Protein AF-A0A109LIX2-F1 (afdb_monomer_lite)

Sequence (150 aa):
MRARASLKGEFRMQQTMIRPAENNPLKFAPNADEALLLLLRHGNQAFMAPDLAVRDSFDDLRAHQLAVMAGVEAAIKHLLTRFEPAQLEERMGKPGGLSSLFNGSRQAQYWQQFTELYSNISREAQDDFQDLFGREFSRAYEEHSARQRR

Foldseek 3Di:
DVVLVVVCVLLVADDDDQDQFAAQLVVPPPDDVSSVVVQPDPPDRRHDHNVVSVVVVVLVVVLQVVLQVQLQVQLVVQLVVCVPPVVLDVVLDDDDDPCVPDPVVVVVSSVVSVVVSCVVSVVCCVVVVSVRSSVSSNVSSVVSSVVSVD

pLDDT: mean 75.34, std 11.11, range [47.47, 90.38]

InterPro domains:
  IPR017735 Type VI secretion system, FHA domain-containing protein [TIGR03354] (2-145)
  IPR046883 Type VI secretion system, FHA domain-containing protein, C-terminal domain [PF20232] (1-143)

Secondary structure (DSSP, 8-state):
-HHHHHHHHHTTPPP----SS-B-HHHH-SSHHHHHHHHH-TT-TTB--HHHHHHHHHHHHHHHHHHHHHHHHHHHHHHHHTT-HHHHHHHH-PPPSGGGG-HHHHHHHHHHHHHHHHHHHHHHHHHSHIIIIIHHHHHHHHHHHHHTT-

Organism: Pseudomonas fluorescens (NCBI:txid294)

Structure (mmCIF, N/CA/C/O backbone):
data_AF-A0A109LIX2-F1
#
_entry.id   AF-A0A109LIX2-F1
#
loop_
_atom_site.group_PDB
_atom_site.id
_atom_site.type_symbol
_atom_site.label_atom_id
_atom_site.label_alt_id
_atom_site.label_comp_id
_atom_site.label_asym_id
_atom_site.label_entity_id
_atom_site.label_seq_id
_atom_site.pdbx_PDB_ins_code
_atom_site.Cartn_x
_atom_site.Cartn_y
_atom_site.Cartn_z
_atom_site.occupancy
_atom_site.B_iso_or_equiv
_atom_site.auth_seq_id
_atom_site.auth_comp_id
_atom_site.auth_asym_id
_atom_site.auth_atom_id
_atom_site.pdbx_PDB_model_num
ATOM 1 N N . MET A 1 1 ? 6.985 5.048 -9.173 1.00 60.25 1 MET A N 1
ATOM 2 C CA . MET A 1 1 ? 7.447 3.672 -8.864 1.00 60.25 1 MET A CA 1
ATOM 3 C C . MET A 1 1 ? 8.061 3.513 -7.474 1.00 6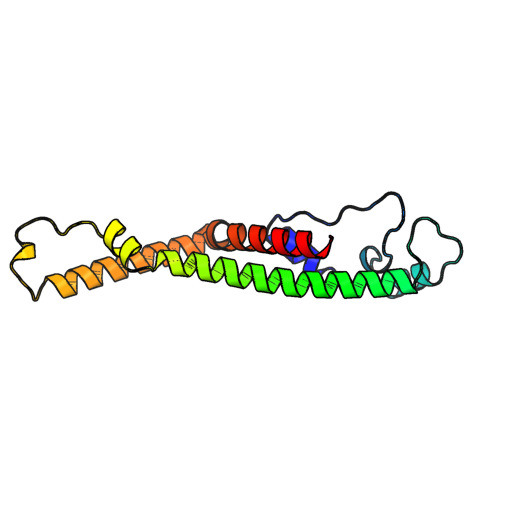0.25 1 MET A C 1
ATOM 5 O O . MET A 1 1 ? 7.641 2.604 -6.769 1.00 60.25 1 MET A O 1
ATOM 9 N N . ARG A 1 2 ? 8.963 4.398 -7.016 1.00 66.44 2 ARG A N 1
ATOM 10 C CA . ARG A 1 2 ? 9.540 4.325 -5.652 1.00 66.44 2 ARG A CA 1
ATOM 11 C C . ARG A 1 2 ? 8.506 4.348 -4.520 1.00 66.44 2 ARG A C 1
ATOM 13 O O . ARG A 1 2 ? 8.589 3.516 -3.630 1.00 66.44 2 ARG A O 1
ATOM 20 N N . ALA A 1 3 ? 7.497 5.219 -4.601 1.00 63.69 3 ALA A N 1
ATOM 21 C CA . ALA A 1 3 ? 6.419 5.279 -3.605 1.00 63.69 3 ALA A CA 1
ATOM 22 C C . ALA A 1 3 ? 5.668 3.939 -3.461 1.00 63.69 3 ALA A C 1
ATOM 24 O O . ALA A 1 3 ? 5.441 3.466 -2.354 1.00 63.69 3 ALA A O 1
ATOM 25 N N . ARG A 1 4 ? 5.378 3.267 -4.583 1.00 71.44 4 ARG A N 1
ATOM 26 C CA . ARG A 1 4 ? 4.772 1.928 -4.589 1.00 71.44 4 ARG A CA 1
ATOM 27 C C . ARG A 1 4 ? 5.687 0.880 -3.953 1.00 71.44 4 ARG A C 1
ATOM 29 O O . ARG A 1 4 ? 5.205 0.047 -3.196 1.00 71.44 4 ARG A O 1
ATOM 36 N N . ALA A 1 5 ? 6.979 0.891 -4.287 1.00 70.12 5 ALA A N 1
ATOM 37 C CA . ALA A 1 5 ? 7.950 -0.045 -3.718 1.00 70.12 5 ALA A CA 1
ATOM 38 C C . ALA A 1 5 ? 8.110 0.155 -2.201 1.00 70.12 5 ALA A C 1
ATOM 40 O O . ALA A 1 5 ? 8.123 -0.826 -1.464 1.00 70.12 5 ALA A O 1
ATOM 41 N N . SER A 1 6 ? 8.142 1.412 -1.746 1.00 72.00 6 SER A N 1
ATOM 42 C CA . SER A 1 6 ? 8.161 1.784 -0.326 1.00 72.00 6 SER A CA 1
ATOM 43 C C . SER A 1 6 ? 6.938 1.240 0.405 1.00 72.00 6 SER A C 1
ATOM 45 O O . SER A 1 6 ? 7.085 0.530 1.390 1.00 72.00 6 SER A O 1
ATOM 47 N N . LEU A 1 7 ? 5.740 1.494 -0.129 1.00 70.62 7 LEU A N 1
ATOM 48 C CA . LEU A 1 7 ? 4.484 1.071 0.488 1.00 70.62 7 LEU A CA 1
ATOM 49 C C . LEU A 1 7 ? 4.355 -0.457 0.531 1.00 70.62 7 LEU A C 1
ATOM 51 O O . LEU A 1 7 ? 3.998 -1.029 1.554 1.00 70.62 7 LEU A O 1
ATOM 55 N N . LYS A 1 8 ? 4.724 -1.155 -0.547 1.00 71.44 8 LYS A N 1
ATOM 56 C CA . LYS A 1 8 ? 4.780 -2.623 -0.527 1.00 71.44 8 LYS A CA 1
ATOM 57 C C . LYS A 1 8 ? 5.778 -3.157 0.505 1.00 71.44 8 LYS A C 1
ATOM 59 O O . LYS A 1 8 ? 5.499 -4.174 1.124 1.00 71.44 8 LYS A O 1
ATOM 64 N N . GLY A 1 9 ? 6.924 -2.495 0.682 1.00 71.88 9 GLY A N 1
ATOM 65 C CA . GLY A 1 9 ? 7.912 -2.855 1.701 1.00 71.88 9 GLY A CA 1
ATOM 66 C C . GLY A 1 9 ? 7.390 -2.655 3.124 1.00 71.88 9 GLY A C 1
ATOM 67 O O . GLY A 1 9 ? 7.535 -3.547 3.954 1.00 71.88 9 GLY A O 1
ATOM 68 N N . GLU A 1 10 ? 6.728 -1.528 3.375 1.00 72.25 10 GLU A N 1
ATOM 69 C CA . GLU A 1 10 ? 6.151 -1.169 4.674 1.00 72.25 10 GLU A CA 1
ATOM 70 C C . GLU A 1 10 ? 5.082 -2.163 5.142 1.00 72.25 10 GLU A C 1
ATOM 72 O O . GLU A 1 10 ? 5.041 -2.501 6.318 1.00 72.25 10 GLU A O 1
ATOM 77 N N . PHE A 1 11 ? 4.278 -2.695 4.220 1.00 69.94 11 PHE A N 1
ATOM 78 C CA . PHE A 1 11 ? 3.216 -3.665 4.514 1.00 69.94 11 PHE A CA 1
ATOM 79 C C . PHE A 1 11 ? 3.593 -5.120 4.182 1.00 69.94 11 PHE A C 1
ATOM 81 O O . PHE A 1 11 ? 2.726 -5.993 4.120 1.00 69.94 11 PHE A O 1
ATOM 88 N N . ARG A 1 12 ? 4.888 -5.389 3.943 1.00 68.88 12 ARG A N 1
ATOM 89 C CA . ARG A 1 12 ? 5.444 -6.717 3.605 1.00 68.88 12 ARG A CA 1
ATOM 90 C C . ARG A 1 12 ? 4.716 -7.435 2.453 1.00 68.88 12 ARG A C 1
ATOM 92 O O . ARG A 1 12 ? 4.621 -8.659 2.435 1.00 68.88 12 ARG A O 1
ATOM 99 N N . MET A 1 13 ? 4.221 -6.681 1.476 1.00 71.31 13 MET A N 1
ATOM 100 C CA . MET A 1 13 ? 3.509 -7.210 0.310 1.00 71.31 13 MET A CA 1
ATOM 101 C C . MET A 1 13 ? 4.463 -7.716 -0.774 1.00 71.31 13 MET A C 1
ATOM 103 O O . MET A 1 13 ? 5.611 -7.269 -0.879 1.00 71.31 13 MET A O 1
ATOM 107 N N . GLN A 1 14 ? 3.960 -8.573 -1.673 1.00 60.41 14 GLN A N 1
ATOM 108 C CA . GLN A 1 14 ? 4.759 -9.077 -2.795 1.00 60.41 14 GLN A CA 1
ATOM 109 C C . GLN A 1 14 ? 5.308 -7.950 -3.690 1.00 60.41 14 GLN A C 1
ATOM 111 O O . GLN A 1 14 ? 4.572 -7.197 -4.354 1.00 60.41 14 GLN A O 1
ATOM 116 N N . GLN A 1 15 ? 6.638 -7.871 -3.758 1.00 59.84 15 GLN A N 1
ATOM 117 C CA . GLN A 1 15 ? 7.347 -6.969 -4.657 1.00 59.84 15 GLN A CA 1
ATOM 118 C C . GLN A 1 15 ? 7.332 -7.480 -6.099 1.00 59.84 15 GLN A C 1
ATOM 120 O O . GLN A 1 15 ? 7.218 -8.672 -6.381 1.00 59.84 15 GLN A O 1
ATOM 125 N N . THR A 1 16 ? 7.417 -6.545 -7.038 1.00 60.91 16 THR A N 1
ATOM 126 C CA . THR A 1 16 ? 7.495 -6.859 -8.464 1.00 60.91 16 THR A CA 1
ATOM 127 C C . THR A 1 16 ? 8.888 -7.422 -8.758 1.00 60.91 16 THR A C 1
ATOM 129 O O . THR A 1 16 ? 9.873 -6.705 -8.611 1.00 60.91 16 THR A O 1
ATOM 132 N N . MET A 1 17 ? 8.980 -8.698 -9.142 1.00 56.94 17 MET A N 1
ATOM 133 C CA . MET A 1 17 ? 10.259 -9.335 -9.475 1.00 56.94 17 MET A CA 1
ATOM 134 C C . MET A 1 17 ? 10.726 -8.955 -10.886 1.00 56.94 17 MET A C 1
ATOM 136 O O . MET A 1 17 ? 9.913 -8.865 -11.809 1.00 56.94 17 MET A O 1
ATOM 140 N N . ILE A 1 18 ? 12.039 -8.761 -11.042 1.00 56.91 18 ILE A N 1
ATOM 141 C CA . ILE A 1 18 ? 12.706 -8.605 -12.343 1.00 56.91 18 ILE A CA 1
ATOM 142 C C . ILE A 1 18 ? 12.492 -9.888 -13.154 1.00 56.91 18 ILE A C 1
ATOM 144 O O . ILE A 1 18 ? 12.650 -10.989 -12.623 1.00 56.91 18 ILE A O 1
ATOM 148 N N . ARG A 1 19 ? 12.121 -9.754 -14.432 1.00 54.28 19 ARG A N 1
ATOM 149 C CA . ARG A 1 19 ? 11.922 -10.891 -15.342 1.00 54.28 19 ARG A CA 1
ATOM 150 C C . ARG A 1 19 ? 13.093 -11.012 -16.328 1.00 54.28 19 ARG A C 1
ATOM 152 O O . ARG A 1 19 ? 13.783 -10.024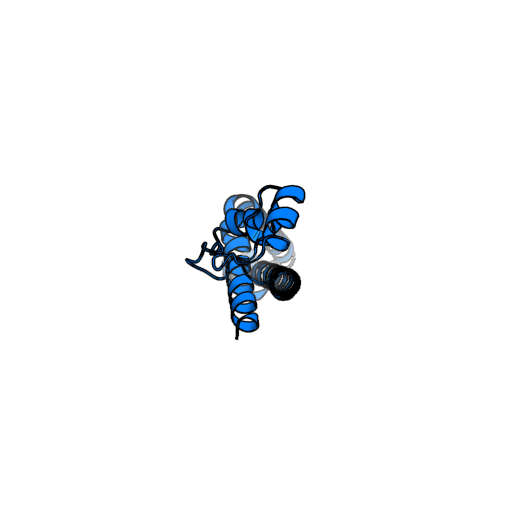 -16.563 1.00 54.28 19 ARG A O 1
ATOM 159 N N . PRO A 1 20 ? 13.332 -12.193 -16.929 1.00 47.47 20 PRO A N 1
ATOM 160 C CA . PRO A 1 20 ? 14.416 -12.382 -17.902 1.00 47.47 20 PRO A CA 1
ATOM 161 C C . PRO A 1 20 ? 14.290 -11.535 -19.182 1.00 47.47 20 PRO A C 1
ATOM 163 O O . PRO A 1 20 ? 15.297 -11.244 -19.818 1.00 47.47 20 PRO A O 1
ATOM 166 N N . ALA A 1 21 ? 13.073 -11.130 -19.555 1.00 59.38 21 ALA A N 1
ATOM 167 C CA . ALA A 1 21 ? 12.771 -10.282 -20.708 1.00 59.38 21 ALA A CA 1
ATOM 168 C C . ALA A 1 21 ? 11.504 -9.447 -20.438 1.00 59.38 21 ALA A C 1
ATOM 170 O O . ALA A 1 21 ? 10.828 -9.666 -19.429 1.00 59.38 21 ALA A O 1
ATOM 171 N N . GLU A 1 22 ? 11.196 -8.501 -21.334 1.00 66.19 22 GLU A N 1
ATOM 172 C CA . GLU A 1 22 ? 10.021 -7.611 -21.250 1.00 66.19 22 GLU A CA 1
ATOM 173 C C . GLU A 1 22 ? 9.981 -6.748 -19.977 1.00 66.19 22 GLU A C 1
ATOM 175 O O . GLU A 1 22 ? 8.923 -6.451 -19.419 1.00 66.19 22 GLU A O 1
ATOM 180 N N . ASN A 1 23 ? 11.145 -6.314 -19.491 1.00 81.00 23 ASN A N 1
ATOM 181 C CA . ASN A 1 23 ? 11.186 -5.402 -18.357 1.00 81.00 23 ASN A CA 1
ATOM 182 C C . ASN A 1 23 ? 10.743 -4.002 -18.788 1.00 81.00 23 ASN A C 1
ATOM 184 O O . ASN A 1 23 ? 11.161 -3.488 -19.826 1.00 81.00 23 ASN A O 1
ATOM 188 N N . ASN A 1 24 ? 9.924 -3.350 -17.968 1.00 85.94 24 ASN A N 1
ATOM 189 C CA . ASN A 1 24 ? 9.546 -1.968 -18.219 1.00 85.94 24 ASN A CA 1
ATOM 190 C C . ASN A 1 24 ? 10.688 -1.025 -17.787 1.00 85.94 24 ASN A C 1
ATOM 192 O O . ASN A 1 24 ? 10.959 -0.931 -16.585 1.00 85.94 24 ASN A O 1
ATOM 196 N N . PRO A 1 25 ? 11.340 -0.294 -18.706 1.00 86.75 25 PRO A N 1
ATOM 197 C CA . PRO A 1 25 ? 12.466 0.580 -18.371 1.00 86.75 25 PRO A CA 1
ATOM 198 C C . PRO A 1 25 ? 12.103 1.657 -17.335 1.00 86.75 25 PRO A C 1
ATOM 200 O O . PRO A 1 25 ? 12.921 1.970 -16.474 1.00 86.75 25 PRO A O 1
ATOM 203 N N . LEU A 1 26 ? 10.854 2.140 -17.314 1.00 88.06 26 LEU A N 1
ATOM 204 C CA . LEU A 1 26 ? 10.371 3.131 -16.340 1.00 88.06 26 LEU A CA 1
ATOM 205 C C . LEU A 1 26 ? 10.270 2.583 -14.904 1.00 88.06 26 LEU A C 1
ATOM 207 O O . LEU A 1 26 ? 10.189 3.353 -13.944 1.00 88.06 26 LEU A O 1
ATOM 211 N N . LYS A 1 27 ? 10.250 1.254 -14.738 1.00 83.25 27 LYS A N 1
ATOM 212 C CA . LYS A 1 27 ? 10.196 0.588 -13.427 1.00 83.25 27 LYS A CA 1
ATOM 213 C C . LYS A 1 27 ? 11.584 0.363 -12.825 1.00 83.25 27 LYS A C 1
ATOM 215 O O . LYS A 1 27 ? 11.688 0.324 -11.601 1.00 83.25 27 LYS A O 1
ATOM 220 N N . PHE A 1 28 ? 12.617 0.235 -13.660 1.00 80.12 28 PHE A N 1
ATOM 221 C CA . PHE A 1 28 ? 13.950 -0.217 -13.243 1.00 80.12 28 PHE A CA 1
ATOM 222 C C . PHE A 1 28 ? 15.062 0.817 -13.439 1.00 80.12 28 PHE A C 1
ATOM 224 O O . PHE A 1 28 ? 16.121 0.671 -12.834 1.00 80.12 28 PHE A O 1
ATOM 231 N N . ALA A 1 29 ? 14.841 1.862 -14.238 1.00 85.88 29 ALA A N 1
ATOM 232 C CA . ALA A 1 29 ? 15.820 2.928 -14.399 1.00 85.88 29 ALA A CA 1
ATOM 233 C C . ALA A 1 29 ? 16.035 3.702 -13.079 1.00 85.88 29 ALA A C 1
ATOM 235 O O . ALA A 1 29 ? 15.066 4.035 -12.385 1.00 85.88 29 ALA A O 1
ATOM 236 N N . PRO A 1 30 ? 17.284 4.034 -12.719 1.00 82.81 30 PRO A N 1
ATOM 237 C CA . PRO A 1 30 ? 17.583 4.762 -11.487 1.00 82.81 30 PRO A CA 1
ATOM 238 C C . PRO A 1 30 ? 17.219 6.253 -11.571 1.00 82.81 30 PRO A C 1
ATOM 240 O O . PRO A 1 30 ? 16.980 6.882 -10.536 1.00 82.81 30 PRO A O 1
ATOM 243 N N . ASN A 1 31 ? 17.140 6.831 -12.770 1.00 87.00 31 ASN A N 1
ATOM 244 C CA . ASN A 1 31 ? 16.739 8.218 -13.005 1.00 87.00 31 ASN A CA 1
ATOM 245 C C . ASN A 1 31 ? 16.048 8.374 -14.375 1.00 87.00 31 ASN A C 1
ATOM 247 O O . ASN A 1 31 ? 15.957 7.422 -15.152 1.00 87.00 31 ASN A O 1
ATOM 251 N N . ALA A 1 32 ? 15.515 9.570 -14.637 1.00 87.75 32 ALA A N 1
ATOM 252 C CA . ALA A 1 32 ? 14.761 9.865 -15.854 1.00 87.75 32 ALA A CA 1
ATOM 253 C C . ALA A 1 32 ? 15.633 9.829 -17.121 1.00 87.75 32 ALA A C 1
ATOM 255 O O . ALA A 1 32 ? 15.169 9.342 -18.150 1.00 87.75 32 ALA A O 1
ATOM 256 N N . ASP A 1 33 ? 16.885 10.281 -17.036 1.00 90.31 33 ASP A N 1
ATOM 257 C CA . ASP A 1 33 ? 17.806 10.316 -18.176 1.00 90.31 33 ASP A CA 1
ATOM 258 C C . ASP A 1 33 ? 18.149 8.895 -18.642 1.00 90.31 33 ASP A C 1
ATOM 260 O O . ASP A 1 33 ? 18.046 8.570 -19.824 1.00 90.31 33 ASP A O 1
ATOM 264 N N . GLU A 1 34 ? 18.454 7.998 -17.704 1.00 87.62 34 GLU A N 1
ATOM 265 C CA . GLU A 1 34 ? 18.677 6.580 -17.992 1.00 87.62 34 GLU A CA 1
ATOM 266 C C . GLU A 1 34 ? 17.413 5.882 -18.494 1.00 87.62 34 GLU A C 1
ATOM 268 O O . GLU A 1 34 ? 17.486 5.043 -19.394 1.00 87.62 34 GLU A O 1
ATOM 273 N N . ALA A 1 35 ? 16.242 6.249 -17.970 1.00 89.19 35 ALA A N 1
ATOM 274 C CA . ALA A 1 35 ? 14.975 5.731 -18.471 1.00 89.19 35 ALA A CA 1
ATOM 275 C C . ALA A 1 35 ? 14.762 6.115 -19.942 1.00 89.19 35 ALA A C 1
ATOM 277 O O . ALA A 1 35 ? 14.370 5.273 -20.750 1.00 89.19 35 ALA A O 1
ATOM 278 N N . LEU A 1 36 ? 15.067 7.365 -20.299 1.00 90.00 36 LEU A N 1
ATOM 279 C CA . LEU A 1 36 ? 14.965 7.861 -21.666 1.00 90.00 36 LEU A CA 1
ATOM 280 C C . LEU A 1 36 ? 15.954 7.147 -22.595 1.00 90.00 36 LEU A C 1
ATOM 282 O O . LEU A 1 36 ? 15.567 6.720 -23.682 1.00 90.00 36 LEU A O 1
ATOM 286 N N . LEU A 1 37 ? 17.199 6.943 -22.154 1.00 90.38 37 LEU A N 1
ATOM 287 C CA . LEU A 1 37 ? 18.189 6.171 -22.910 1.00 90.38 37 LEU A CA 1
ATOM 288 C C . LEU A 1 37 ? 17.723 4.732 -23.159 1.00 90.38 37 LEU A C 1
ATOM 290 O O . LEU A 1 37 ? 17.876 4.226 -24.270 1.00 90.38 37 LEU A O 1
ATOM 294 N N . LEU A 1 38 ? 17.128 4.076 -22.158 1.00 88.50 38 LEU A N 1
ATOM 295 C CA . LEU A 1 38 ? 16.592 2.721 -22.303 1.00 88.50 38 LEU A CA 1
ATOM 296 C C . LEU A 1 38 ? 15.389 2.661 -23.253 1.00 88.50 38 LEU A C 1
ATOM 298 O O . LEU A 1 38 ? 15.283 1.702 -24.012 1.00 88.50 38 LEU A O 1
ATOM 302 N N . LEU A 1 39 ? 14.522 3.677 -23.245 1.00 88.69 39 LEU A N 1
ATOM 303 C CA . LEU A 1 39 ? 13.381 3.777 -24.161 1.00 88.69 39 LEU A CA 1
ATOM 304 C C . LEU A 1 39 ? 13.825 4.023 -25.613 1.00 88.69 39 LEU A C 1
ATOM 306 O O . LEU A 1 39 ? 13.263 3.451 -26.538 1.00 88.69 39 LEU A O 1
ATOM 310 N N . LEU A 1 40 ? 14.839 4.859 -25.841 1.00 87.69 40 LEU A N 1
ATOM 311 C CA . LEU A 1 40 ? 15.280 5.221 -27.196 1.00 87.69 40 LEU A CA 1
ATOM 312 C C . LEU A 1 40 ? 16.254 4.203 -27.819 1.00 87.69 40 LEU A C 1
ATOM 314 O O . LEU A 1 40 ? 16.556 4.268 -29.018 1.00 87.69 40 LEU A O 1
ATOM 318 N N . ARG A 1 41 ? 16.761 3.250 -27.027 1.00 82.62 41 ARG A N 1
ATOM 319 C CA . ARG A 1 41 ? 17.714 2.237 -27.489 1.00 82.62 41 ARG A CA 1
ATOM 320 C C . ARG A 1 41 ? 17.028 1.191 -28.370 1.00 82.62 41 ARG A C 1
ATOM 322 O O . ARG A 1 41 ? 16.268 0.351 -27.899 1.00 82.62 41 ARG A O 1
ATOM 329 N N . HIS A 1 42 ? 17.381 1.182 -29.650 1.00 69.12 42 HIS A N 1
ATOM 330 C CA . HIS A 1 42 ? 16.879 0.206 -30.616 1.00 69.12 42 HIS A CA 1
ATOM 331 C C . HIS A 1 42 ? 17.489 -1.193 -30.388 1.00 69.12 42 HIS A C 1
ATOM 333 O O . HIS A 1 42 ? 18.671 -1.319 -30.064 1.00 69.12 42 HIS A O 1
ATOM 339 N N . GLY A 1 43 ? 16.691 -2.251 -30.585 1.00 66.31 43 GLY A N 1
ATOM 340 C CA . GLY A 1 43 ? 17.160 -3.648 -30.619 1.00 66.31 43 GLY A CA 1
ATOM 341 C C . GLY A 1 43 ? 17.391 -4.331 -29.263 1.00 66.31 43 GLY A C 1
ATOM 342 O O . GLY A 1 43 ? 17.975 -5.413 -29.222 1.00 66.31 43 GLY A O 1
ATOM 343 N N . ASN A 1 44 ? 16.952 -3.738 -28.149 1.00 68.44 44 ASN A N 1
ATOM 344 C CA . ASN A 1 44 ? 17.150 -4.319 -26.822 1.00 68.44 44 ASN A CA 1
ATOM 345 C C . ASN A 1 44 ? 16.001 -5.263 -26.423 1.00 68.44 44 ASN A C 1
ATOM 347 O O . ASN A 1 44 ? 15.003 -4.822 -25.865 1.00 68.44 44 ASN A O 1
ATOM 351 N N . GLN A 1 45 ? 16.165 -6.570 -26.654 1.00 69.81 45 GLN A N 1
ATOM 352 C CA . GLN A 1 45 ? 15.154 -7.589 -26.311 1.00 69.81 45 GLN A CA 1
ATOM 353 C C . GLN A 1 45 ? 14.887 -7.730 -24.796 1.00 69.81 45 GLN A C 1
ATOM 355 O O . GLN A 1 45 ? 13.917 -8.370 -24.396 1.00 69.81 45 GLN A O 1
ATOM 360 N N . ALA A 1 46 ? 15.722 -7.137 -23.935 1.00 77.56 46 ALA A N 1
ATOM 361 C CA . ALA A 1 46 ? 15.530 -7.193 -22.486 1.00 77.56 46 ALA A CA 1
ATOM 362 C C . ALA A 1 46 ? 14.432 -6.238 -21.973 1.00 77.56 46 ALA A C 1
ATOM 364 O O . ALA A 1 46 ? 13.930 -6.436 -20.860 1.00 77.56 46 ALA A O 1
ATOM 365 N N . PHE A 1 47 ? 14.058 -5.218 -22.759 1.00 81.38 47 PHE A N 1
ATOM 366 C CA . PHE A 1 47 ? 13.109 -4.177 -22.361 1.00 81.38 47 PHE A CA 1
ATOM 367 C C . PHE A 1 47 ? 11.947 -4.046 -23.344 1.00 81.38 47 PHE A C 1
ATOM 369 O O . PHE A 1 47 ? 12.081 -4.296 -24.538 1.00 81.38 47 PHE A O 1
ATOM 376 N N . MET A 1 48 ? 10.791 -3.651 -22.815 1.00 86.88 48 MET A N 1
ATOM 377 C CA . MET A 1 48 ? 9.585 -3.421 -23.614 1.00 86.88 48 MET A CA 1
ATOM 378 C C . MET A 1 48 ? 9.752 -2.225 -24.559 1.00 86.88 48 MET A C 1
ATOM 380 O O . MET A 1 48 ? 10.488 -1.283 -24.256 1.00 86.88 48 MET A O 1
ATOM 384 N N . ALA A 1 49 ? 9.001 -2.236 -25.666 1.00 87.88 49 ALA A N 1
ATOM 385 C CA . ALA A 1 49 ? 8.901 -1.091 -26.567 1.00 87.88 49 ALA A CA 1
ATOM 386 C C . ALA A 1 49 ? 8.366 0.159 -25.832 1.00 87.88 49 ALA A C 1
ATOM 388 O O . ALA A 1 49 ? 7.605 0.016 -24.869 1.00 87.88 49 ALA A O 1
ATOM 389 N N . PRO A 1 50 ? 8.735 1.383 -26.254 1.00 89.44 50 PRO A N 1
ATOM 390 C CA . PRO A 1 50 ? 8.439 2.596 -25.489 1.00 89.44 50 PRO A CA 1
ATOM 391 C C . PRO A 1 50 ? 6.956 2.862 -25.242 1.00 89.44 50 PRO A C 1
ATOM 393 O O . PRO A 1 50 ? 6.562 3.214 -24.132 1.00 89.44 50 PRO A O 1
ATOM 396 N N . ASP A 1 51 ? 6.126 2.670 -26.261 1.00 89.25 51 ASP A N 1
ATOM 397 C CA . ASP A 1 51 ? 4.674 2.818 -26.195 1.00 89.25 51 ASP A CA 1
ATOM 398 C C . ASP A 1 51 ? 4.054 1.823 -25.201 1.00 89.25 51 ASP A C 1
ATOM 400 O O . ASP A 1 51 ? 3.248 2.211 -24.346 1.00 89.25 51 ASP A O 1
ATOM 404 N N . LEU A 1 52 ? 4.503 0.564 -25.240 1.00 88.81 52 LEU A N 1
ATOM 405 C CA . LEU A 1 52 ? 4.086 -0.473 -24.297 1.00 88.81 52 LEU A CA 1
ATOM 406 C C . LEU A 1 52 ? 4.560 -0.167 -22.874 1.00 88.81 52 LEU A C 1
ATOM 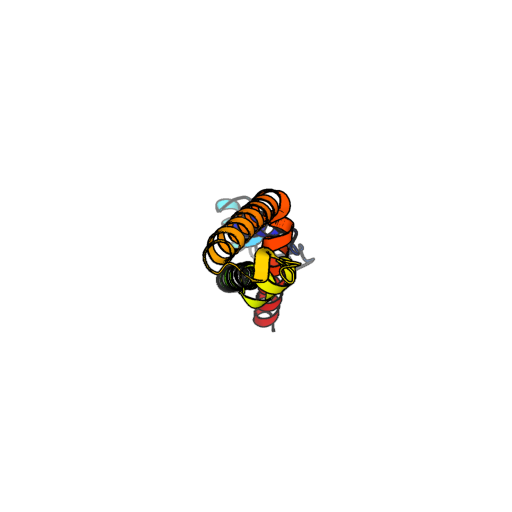408 O O . LEU A 1 52 ? 3.784 -0.304 -21.932 1.00 88.81 52 LEU A O 1
ATOM 412 N N . ALA A 1 53 ? 5.799 0.298 -22.705 1.00 89.06 53 ALA A N 1
ATOM 413 C CA . ALA A 1 53 ? 6.373 0.650 -21.409 1.00 89.06 53 ALA A CA 1
ATOM 414 C C . ALA A 1 53 ? 5.622 1.810 -20.734 1.00 89.06 53 ALA A C 1
ATOM 416 O O . ALA A 1 53 ? 5.357 1.777 -19.525 1.00 89.06 53 ALA A O 1
ATOM 417 N N . VAL A 1 54 ? 5.253 2.837 -21.502 1.00 90.25 54 VAL A N 1
ATOM 418 C CA . VAL A 1 54 ? 4.455 3.957 -20.992 1.00 90.25 54 VAL A CA 1
ATOM 419 C C . VAL A 1 54 ? 3.066 3.467 -20.593 1.00 90.25 54 VAL A C 1
ATOM 421 O O . VAL A 1 54 ? 2.647 3.701 -19.458 1.00 90.25 54 VAL A O 1
ATOM 424 N N . ARG A 1 55 ? 2.374 2.733 -21.472 1.00 89.75 55 ARG A N 1
ATOM 425 C CA . ARG A 1 55 ? 1.028 2.213 -21.195 1.00 89.75 55 ARG A CA 1
ATOM 426 C C . ARG A 1 55 ? 0.997 1.298 -19.970 1.00 89.75 55 ARG A C 1
ATOM 428 O O . ARG A 1 55 ? 0.215 1.549 -19.057 1.00 89.75 55 ARG A O 1
ATOM 435 N N . ASP A 1 56 ? 1.902 0.323 -19.898 1.00 86.69 56 ASP A N 1
ATOM 436 C CA . ASP A 1 56 ? 2.054 -0.579 -18.748 1.00 86.69 56 ASP A CA 1
ATOM 437 C C . ASP A 1 56 ? 2.348 0.192 -17.451 1.00 86.69 56 ASP A C 1
ATOM 439 O O . ASP A 1 56 ? 1.841 -0.160 -16.388 1.00 86.69 56 ASP A O 1
ATOM 443 N N . SER A 1 57 ? 3.116 1.286 -17.514 1.00 87.81 57 SER A N 1
ATOM 444 C CA . SER A 1 57 ? 3.354 2.128 -16.334 1.00 87.81 57 SER A CA 1
ATOM 445 C C . SER A 1 57 ? 2.086 2.836 -15.862 1.00 87.81 57 SER A C 1
ATOM 447 O O . SER A 1 57 ? 1.836 2.885 -14.659 1.00 87.81 57 SER A O 1
ATOM 449 N N . PHE A 1 58 ? 1.285 3.383 -16.778 1.00 89.56 58 PHE A N 1
ATOM 450 C CA . PHE A 1 58 ? 0.026 4.046 -16.429 1.00 89.56 58 PHE A CA 1
ATOM 451 C C . PHE A 1 58 ? -1.022 3.064 -15.905 1.00 89.56 58 PHE A C 1
ATOM 453 O O . PHE A 1 58 ? -1.683 3.361 -14.908 1.00 89.56 58 PHE A O 1
ATOM 460 N N . ASP A 1 59 ? -1.152 1.897 -16.531 1.00 86.75 59 ASP A N 1
ATOM 461 C CA . ASP A 1 59 ? -2.079 0.862 -16.077 1.00 86.75 59 ASP A CA 1
ATOM 462 C C . ASP A 1 59 ? -1.669 0.333 -14.691 1.00 86.75 59 ASP A C 1
ATOM 464 O O . ASP A 1 59 ? -2.508 0.234 -13.795 1.00 86.75 59 ASP A O 1
ATOM 468 N N . ASP A 1 60 ? -0.372 0.126 -14.448 1.00 84.12 60 ASP A N 1
ATOM 469 C CA . ASP A 1 60 ? 0.154 -0.258 -13.133 1.00 84.12 60 ASP A CA 1
ATOM 470 C C . ASP A 1 60 ? -0.064 0.828 -12.062 1.00 84.12 60 ASP A C 1
ATOM 472 O O . ASP A 1 60 ? -0.405 0.507 -10.921 1.00 84.12 60 ASP A O 1
ATOM 476 N N . LEU A 1 61 ? 0.075 2.113 -12.413 1.00 85.81 61 LEU A N 1
ATOM 477 C CA . LEU A 1 61 ? -0.234 3.230 -11.511 1.00 85.81 61 LEU A CA 1
ATOM 478 C C . LEU A 1 61 ? -1.725 3.289 -11.167 1.00 85.81 61 LEU A C 1
ATOM 480 O O . LEU A 1 61 ? -2.069 3.470 -9.998 1.00 85.81 61 LEU A O 1
ATOM 484 N N . ARG A 1 62 ? -2.611 3.110 -12.153 1.00 86.44 62 ARG A N 1
ATOM 485 C CA . ARG A 1 62 ? -4.064 3.078 -11.932 1.00 86.44 62 ARG A CA 1
ATOM 486 C C . ARG A 1 62 ? -4.451 1.909 -11.030 1.00 86.44 62 ARG A C 1
ATOM 488 O O . ARG A 1 62 ? -5.170 2.105 -10.050 1.00 86.44 62 ARG A O 1
ATOM 495 N N . ALA A 1 63 ? -3.935 0.719 -11.327 1.00 84.12 63 ALA A N 1
ATOM 496 C CA . ALA A 1 63 ? -4.163 -0.474 -10.524 1.00 84.12 63 ALA A CA 1
ATOM 497 C C . ALA A 1 63 ? -3.691 -0.281 -9.085 1.00 84.12 63 ALA A C 1
ATOM 499 O O . ALA A 1 63 ? -4.400 -0.621 -8.140 1.00 84.12 63 ALA A O 1
ATOM 500 N N . HIS A 1 64 ? -2.513 0.321 -8.919 1.00 84.44 64 HIS A N 1
ATOM 501 C CA . HIS A 1 64 ? -1.966 0.632 -7.611 1.00 84.44 64 HIS A CA 1
ATOM 502 C C . HIS A 1 64 ? -2.874 1.568 -6.809 1.00 84.44 64 HIS A C 1
ATOM 504 O O . HIS A 1 64 ? -3.159 1.261 -5.657 1.00 84.44 64 HIS A O 1
ATOM 510 N N . GLN A 1 65 ? -3.343 2.667 -7.403 1.00 85.44 65 GLN A N 1
ATOM 511 C CA . GLN A 1 65 ? -4.218 3.626 -6.721 1.00 85.44 65 GLN A CA 1
ATOM 512 C C . GLN A 1 65 ? -5.523 2.971 -6.256 1.00 85.44 65 GLN A C 1
ATOM 514 O O . GLN A 1 65 ? -5.899 3.092 -5.093 1.00 85.44 65 GLN A O 1
ATOM 519 N N . LEU A 1 66 ? -6.169 2.200 -7.132 1.00 87.69 66 LEU A N 1
ATOM 520 C CA . LEU A 1 66 ? -7.407 1.499 -6.791 1.00 87.69 66 LEU A CA 1
ATOM 521 C C . LEU A 1 66 ? -7.190 0.427 -5.711 1.00 87.69 66 LEU A C 1
ATOM 523 O O . LEU A 1 66 ? -8.000 0.305 -4.794 1.00 87.69 66 LEU A O 1
ATOM 527 N N . ALA A 1 67 ? -6.076 -0.306 -5.771 1.00 83.12 67 ALA A N 1
ATOM 528 C CA . ALA A 1 67 ? -5.717 -1.285 -4.749 1.00 83.12 67 ALA A CA 1
ATOM 529 C C . ALA A 1 67 ? -5.431 -0.635 -3.386 1.00 83.12 67 ALA A C 1
ATOM 531 O O . ALA A 1 67 ? -5.831 -1.182 -2.363 1.00 83.12 67 ALA A O 1
ATOM 532 N N . VAL A 1 68 ? -4.789 0.541 -3.358 1.00 86.25 68 VAL A N 1
ATOM 533 C CA . VAL A 1 68 ? -4.600 1.318 -2.120 1.00 86.25 68 VAL A CA 1
ATOM 534 C C . VAL A 1 68 ? -5.949 1.738 -1.544 1.00 86.25 68 VAL A C 1
ATOM 536 O O . VAL A 1 68 ? -6.182 1.523 -0.360 1.00 86.25 68 VAL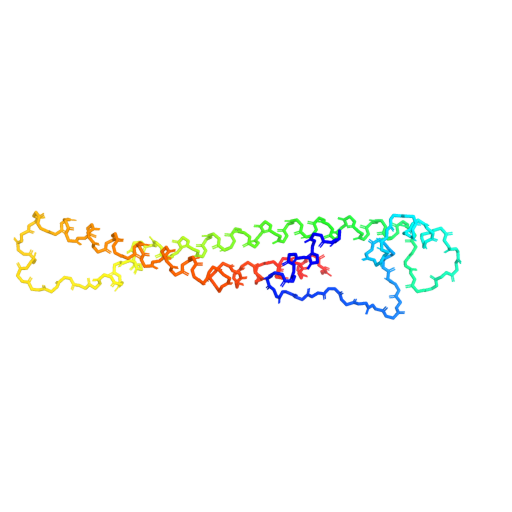 A O 1
ATOM 539 N N . MET A 1 69 ? -6.855 2.278 -2.365 1.00 87.69 69 MET A N 1
ATOM 540 C CA . MET A 1 69 ? -8.188 2.681 -1.900 1.00 87.69 69 MET A CA 1
ATOM 541 C C . MET A 1 69 ? -8.969 1.502 -1.308 1.00 87.69 69 MET A C 1
ATOM 543 O O . MET A 1 69 ? -9.504 1.620 -0.209 1.00 87.69 69 MET A O 1
ATOM 547 N N . ALA A 1 70 ? -8.975 0.354 -1.994 1.00 86.12 70 ALA A N 1
ATOM 548 C CA . ALA A 1 70 ? -9.625 -0.861 -1.507 1.00 86.12 70 ALA A CA 1
ATOM 549 C C . ALA A 1 70 ? -8.996 -1.374 -0.200 1.00 86.12 70 ALA A C 1
ATOM 551 O O . ALA A 1 70 ? -9.715 -1.775 0.714 1.00 86.12 70 ALA A O 1
ATOM 552 N N . GLY A 1 71 ? -7.664 -1.326 -0.095 1.00 85.31 71 GLY A N 1
ATOM 553 C CA . GLY A 1 71 ? -6.936 -1.672 1.123 1.00 85.31 71 GLY A CA 1
ATOM 554 C C . GLY A 1 71 ? -7.338 -0.798 2.308 1.00 85.31 71 GLY A C 1
ATOM 555 O O . GLY A 1 71 ? -7.651 -1.318 3.377 1.00 85.31 71 GLY A O 1
ATOM 556 N N . VAL A 1 72 ? -7.355 0.528 2.125 1.00 88.38 72 VAL A N 1
ATOM 557 C CA . VAL A 1 72 ? -7.733 1.477 3.186 1.00 88.38 72 VAL A CA 1
ATOM 558 C C . VAL A 1 72 ? -9.182 1.259 3.613 1.00 88.38 72 VAL A C 1
ATOM 560 O O . VAL A 1 72 ? -9.467 1.210 4.807 1.00 88.38 72 VAL A O 1
ATOM 563 N N . GLU A 1 73 ? -10.097 1.095 2.656 1.00 86.75 73 GLU A N 1
ATOM 564 C CA . GLU A 1 73 ? -11.509 0.844 2.947 1.00 86.75 73 GLU A CA 1
ATOM 565 C C . GLU A 1 73 ? -11.697 -0.433 3.779 1.00 86.75 73 GLU A C 1
ATOM 567 O O . GLU A 1 73 ? -12.396 -0.408 4.794 1.00 86.75 73 GLU A O 1
ATOM 572 N N . ALA A 1 74 ? -11.062 -1.538 3.377 1.00 86.31 74 ALA A N 1
ATOM 573 C CA . ALA A 1 74 ? -11.143 -2.810 4.089 1.00 86.31 74 ALA A CA 1
ATOM 574 C C . ALA A 1 74 ? -10.583 -2.700 5.512 1.00 86.31 74 ALA A C 1
ATOM 576 O O . ALA A 1 74 ? -11.232 -3.130 6.466 1.00 86.31 74 ALA A O 1
ATOM 577 N N . ALA A 1 75 ? -9.424 -2.061 5.664 1.00 85.75 75 ALA A N 1
ATOM 578 C CA . ALA A 1 75 ? -8.788 -1.892 6.960 1.00 85.75 75 ALA A CA 1
ATOM 579 C C . ALA A 1 75 ? -9.618 -1.004 7.907 1.00 85.75 75 ALA A C 1
ATOM 581 O O . ALA A 1 75 ? -9.794 -1.350 9.074 1.00 85.75 75 ALA A O 1
ATOM 582 N N . ILE A 1 76 ? -10.213 0.089 7.410 1.00 85.62 76 ILE A N 1
ATOM 583 C CA . ILE A 1 76 ? -11.127 0.927 8.207 1.00 85.62 76 ILE A CA 1
ATOM 584 C C . ILE A 1 76 ? -12.376 0.141 8.608 1.00 85.62 76 ILE A C 1
ATOM 586 O O . ILE A 1 76 ? -12.758 0.170 9.776 1.00 85.62 76 ILE A O 1
ATOM 590 N N . LYS A 1 77 ? -13.011 -0.581 7.674 1.00 84.62 77 LYS A N 1
ATOM 591 C CA . LYS A 1 77 ? -14.181 -1.414 7.997 1.00 84.62 77 LYS A CA 1
ATOM 592 C C . LYS A 1 77 ? -13.845 -2.438 9.074 1.00 84.62 77 LYS A C 1
ATOM 594 O O . LYS A 1 77 ? -14.603 -2.569 10.028 1.00 84.62 77 LYS A O 1
ATOM 599 N N . HIS A 1 78 ? -12.701 -3.110 8.954 1.00 84.00 78 HIS A N 1
ATOM 600 C CA . HIS A 1 78 ? -12.242 -4.073 9.947 1.00 84.00 78 HIS A CA 1
ATOM 601 C C . HIS A 1 78 ? -12.059 -3.429 11.326 1.00 84.00 78 HIS A C 1
ATOM 603 O O . HIS A 1 78 ? -12.588 -3.941 12.312 1.00 84.00 78 HIS A O 1
ATOM 609 N N . LEU A 1 79 ? -11.406 -2.265 1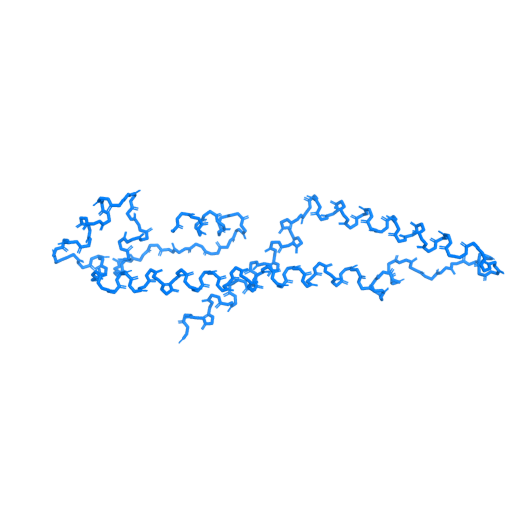1.398 1.00 80.44 79 LEU A N 1
ATOM 610 C CA . LEU A 1 79 ? -11.271 -1.514 12.649 1.00 80.44 79 LEU A CA 1
ATOM 611 C C . LEU A 1 79 ? -12.631 -1.153 13.259 1.00 80.44 79 LEU A C 1
ATOM 613 O O . LEU A 1 79 ? -12.821 -1.328 14.461 1.00 80.44 79 LEU A O 1
ATOM 617 N N . LEU A 1 80 ? -13.590 -0.707 12.443 1.00 80.44 80 LEU A N 1
ATOM 618 C CA . LEU A 1 80 ? -14.937 -0.365 12.905 1.00 80.44 80 LEU A CA 1
ATOM 619 C C . LEU A 1 80 ? -15.693 -1.571 13.476 1.00 80.44 80 LEU A C 1
ATOM 621 O O . LEU A 1 80 ? -16.414 -1.395 14.455 1.00 80.44 80 LEU A O 1
ATOM 625 N N . THR A 1 81 ? -15.492 -2.788 12.948 1.00 79.56 81 THR A N 1
ATOM 626 C CA . THR A 1 81 ? -16.148 -3.989 13.506 1.00 79.56 81 THR A CA 1
ATOM 627 C C . THR A 1 81 ? -15.805 -4.208 14.982 1.00 79.56 81 THR A C 1
ATOM 629 O O . THR A 1 81 ? -16.644 -4.645 15.759 1.00 79.56 81 THR A O 1
ATOM 632 N N . ARG A 1 82 ? -14.603 -3.821 15.422 1.00 71.88 82 ARG A N 1
ATOM 633 C CA . ARG A 1 82 ? -14.163 -3.973 16.818 1.00 71.88 82 ARG A CA 1
ATOM 634 C C . ARG A 1 82 ? -14.891 -3.033 17.786 1.00 71.88 82 ARG A C 1
ATOM 636 O O . ARG A 1 82 ? -14.860 -3.259 18.993 1.00 71.88 82 ARG A O 1
ATOM 643 N N . PHE A 1 83 ? -15.551 -2.006 17.252 1.00 71.56 83 PHE A N 1
ATOM 644 C CA . PHE A 1 83 ? -16.428 -1.095 17.984 1.00 71.56 83 PHE A CA 1
ATOM 645 C C . PHE A 1 83 ? -17.913 -1.442 17.817 1.00 71.56 83 PHE A C 1
ATOM 647 O O . PHE A 1 83 ? -18.767 -0.672 18.258 1.00 71.56 83 PHE A O 1
ATOM 654 N N . GLU A 1 84 ? -18.252 -2.575 17.190 1.00 72.06 84 GLU A N 1
ATOM 655 C CA . GLU A 1 84 ? -19.646 -3.000 17.096 1.00 72.06 84 GLU A CA 1
ATOM 656 C C . GLU A 1 84 ? -20.225 -3.241 18.493 1.00 72.06 84 GLU A C 1
ATOM 658 O O . GLU A 1 84 ? -19.619 -3.972 19.282 1.00 72.06 84 GLU A O 1
ATOM 663 N N . PRO A 1 85 ? -21.420 -2.699 18.796 1.00 68.69 85 PRO A N 1
ATOM 664 C CA . PRO A 1 85 ? -22.043 -2.840 20.107 1.00 68.69 85 PRO A CA 1
ATOM 665 C C . PRO A 1 85 ? -22.106 -4.288 20.599 1.00 68.69 85 PRO A C 1
ATOM 667 O O . PRO A 1 85 ? -21.806 -4.535 21.757 1.00 68.69 85 PRO A O 1
ATOM 670 N N . ALA A 1 86 ? -22.386 -5.251 19.714 1.00 68.88 86 ALA A N 1
ATOM 671 C CA . ALA A 1 86 ? -22.427 -6.671 20.062 1.00 68.88 86 ALA A CA 1
ATOM 672 C C . ALA A 1 86 ? -21.056 -7.231 20.495 1.00 68.88 86 ALA A C 1
ATOM 674 O O . ALA A 1 86 ? -20.981 -7.966 21.476 1.00 68.88 86 ALA A O 1
ATOM 675 N N . GLN A 1 87 ? -19.966 -6.856 19.811 1.00 70.12 87 GLN A N 1
ATOM 676 C CA . GLN A 1 87 ? -18.609 -7.266 20.202 1.00 70.12 87 GLN A CA 1
ATOM 677 C C . GLN A 1 87 ? -18.170 -6.585 21.501 1.00 70.12 87 GLN A C 1
ATOM 679 O O . GLN A 1 87 ? -17.481 -7.188 22.325 1.00 70.12 87 GLN A O 1
ATOM 684 N N . LEU A 1 88 ? -18.574 -5.328 21.697 1.00 67.69 88 LEU A N 1
ATOM 685 C CA . LEU A 1 88 ? -18.332 -4.614 22.945 1.00 67.69 88 LEU A CA 1
ATOM 686 C C . LEU A 1 88 ? -19.108 -5.273 24.097 1.00 67.69 88 LEU A C 1
ATOM 688 O O . LEU A 1 88 ? -18.528 -5.510 25.149 1.00 67.69 88 LEU A O 1
ATOM 692 N N . GLU A 1 89 ? -20.380 -5.623 23.900 1.00 66.88 89 GLU A N 1
ATOM 693 C CA . GLU A 1 89 ? -21.219 -6.327 24.880 1.00 66.88 89 GLU A CA 1
ATOM 694 C C . GLU A 1 89 ? -20.657 -7.705 25.251 1.00 66.88 89 GLU A C 1
ATOM 696 O O . GLU A 1 89 ? -20.618 -8.054 26.432 1.00 66.88 89 GLU A O 1
ATOM 701 N N . GLU A 1 90 ? -20.164 -8.470 24.274 1.00 69.00 90 GLU A N 1
ATOM 702 C CA . GLU A 1 90 ? -19.514 -9.761 24.518 1.00 69.00 90 GLU A CA 1
ATOM 703 C C . GLU A 1 90 ? -18.252 -9.608 25.383 1.00 69.00 90 GLU A C 1
ATOM 705 O O . GLU A 1 90 ? -18.055 -10.366 26.335 1.00 69.00 90 GLU A O 1
ATOM 710 N N . ARG A 1 91 ? -17.429 -8.586 25.108 1.00 65.31 91 ARG A N 1
ATOM 711 C CA . ARG A 1 91 ? -16.211 -8.284 25.881 1.00 65.31 91 ARG A CA 1
ATOM 712 C C . ARG A 1 91 ? -16.489 -7.708 27.267 1.00 65.31 91 ARG A C 1
ATOM 714 O O . ARG A 1 91 ? -15.715 -7.959 28.185 1.00 65.31 91 ARG A O 1
ATOM 721 N N . MET A 1 92 ? -17.561 -6.932 27.412 1.00 63.97 92 MET A N 1
ATOM 722 C CA . MET A 1 92 ? -17.995 -6.344 28.683 1.00 63.97 92 MET A CA 1
ATOM 723 C C . MET A 1 92 ? -18.553 -7.401 29.651 1.00 63.97 92 MET A C 1
ATOM 725 O O . MET A 1 92 ? -18.515 -7.218 30.868 1.00 63.97 92 MET A O 1
ATOM 729 N N . GLY A 1 93 ? -19.004 -8.549 29.134 1.00 58.19 93 GLY A N 1
ATOM 730 C CA . GLY A 1 93 ? -19.563 -9.627 29.942 1.00 58.19 93 GLY A CA 1
ATOM 731 C C . GLY A 1 93 ? -20.926 -9.270 30.550 1.00 58.19 93 GLY A C 1
ATOM 732 O O . GLY A 1 93 ? -21.384 -8.128 30.543 1.00 58.19 93 GLY A O 1
ATOM 733 N N . LYS A 1 94 ? -21.633 -10.273 31.085 1.00 57.44 94 LYS A N 1
ATOM 734 C CA . LYS A 1 94 ? -22.911 -10.029 31.772 1.00 57.44 94 LYS A CA 1
ATOM 735 C C . LYS A 1 94 ? -22.637 -9.396 33.142 1.00 57.44 94 LYS A C 1
ATOM 737 O O . LYS A 1 94 ? -21.862 -9.976 33.904 1.00 57.44 94 LYS A O 1
ATOM 742 N N . PRO A 1 95 ? -23.290 -8.277 33.511 1.00 54.69 95 PRO A N 1
ATOM 743 C CA . PRO A 1 95 ? -23.115 -7.687 34.832 1.00 54.69 95 PRO A CA 1
ATOM 744 C C . PRO A 1 95 ? -23.525 -8.696 35.912 1.00 54.69 95 PRO A C 1
ATOM 746 O O . PRO A 1 95 ? -24.674 -9.136 35.976 1.00 54.69 95 PRO A O 1
ATOM 749 N N . GLY A 1 96 ? -22.563 -9.090 36.744 1.00 53.06 96 GLY A N 1
ATOM 750 C CA . GLY A 1 96 ? -22.784 -9.994 37.866 1.00 53.06 96 GLY A CA 1
ATOM 751 C C . GLY A 1 96 ? -23.272 -9.254 39.114 1.00 53.06 96 GLY A C 1
ATOM 752 O O . GLY A 1 96 ? -22.698 -8.241 39.505 1.00 53.06 96 GLY A O 1
ATOM 753 N N . GLY A 1 97 ? -24.286 -9.810 39.785 1.00 62.31 97 GLY A N 1
ATOM 754 C CA . GLY A 1 97 ? -24.622 -9.493 41.178 1.00 62.31 97 GLY A CA 1
ATOM 755 C C . GLY A 1 97 ? -25.583 -8.318 41.429 1.00 62.31 97 GLY A C 1
ATOM 756 O O . GLY A 1 97 ? -26.312 -7.853 40.553 1.00 62.31 97 GLY A O 1
ATOM 757 N N . LEU A 1 98 ? -25.600 -7.869 42.693 1.00 52.97 98 LEU A N 1
ATOM 758 C CA . LEU A 1 98 ? -26.515 -6.871 43.287 1.00 52.97 98 LEU A CA 1
ATOM 759 C C . LEU A 1 98 ? -26.486 -5.483 42.606 1.00 52.97 98 LEU A C 1
ATOM 761 O O . LEU A 1 98 ? -27.407 -4.689 42.786 1.00 52.97 98 LEU A O 1
ATOM 765 N N . SER A 1 99 ? -25.478 -5.207 41.774 1.00 54.00 99 SER A N 1
ATOM 766 C CA . SER A 1 99 ? -25.375 -4.045 40.870 1.00 54.00 99 SER A CA 1
ATOM 767 C C . SER A 1 99 ? -26.479 -4.001 39.802 1.00 54.00 99 SER A C 1
ATOM 769 O O . SER A 1 99 ? -26.773 -2.944 39.251 1.00 54.00 99 SER A O 1
ATOM 771 N N . SER A 1 100 ? -27.159 -5.125 39.559 1.00 54.75 100 SER A N 1
ATOM 772 C CA . SER A 1 100 ? -28.366 -5.217 38.732 1.00 54.75 100 SER A CA 1
ATOM 773 C C . SER A 1 100 ? -29.553 -4.382 39.261 1.00 54.75 100 SER A C 1
ATOM 775 O O . SER A 1 100 ? -30.446 -4.016 38.500 1.00 54.75 100 SER A O 1
ATOM 777 N N . LEU A 1 101 ? -29.586 -4.060 40.555 1.00 58.00 101 LEU A N 1
ATOM 778 C CA . LEU A 1 101 ? -30.777 -3.491 41.195 1.00 58.00 101 LEU A CA 1
ATOM 779 C C . LEU A 1 101 ? -30.813 -1.952 41.214 1.00 58.00 101 LEU A C 1
ATOM 781 O O . LEU A 1 101 ? -31.862 -1.380 41.498 1.00 58.00 101 LEU A O 1
ATOM 785 N N . PHE A 1 102 ? -29.716 -1.268 40.867 1.00 58.28 102 PHE A N 1
ATOM 786 C CA . PHE A 1 102 ? -29.642 0.199 40.858 1.00 58.28 102 PHE A CA 1
ATOM 787 C C . PHE A 1 102 ? -29.449 0.749 39.435 1.00 58.28 102 PHE A C 1
ATOM 789 O O . PHE A 1 102 ? -28.362 0.699 38.864 1.00 58.28 102 PHE A O 1
ATOM 796 N N . ASN A 1 103 ? -30.504 1.338 38.862 1.00 57.59 103 ASN A N 1
ATOM 797 C CA . ASN A 1 103 ? -30.480 1.877 37.492 1.00 57.59 103 ASN A CA 1
ATOM 798 C C . ASN A 1 103 ? -29.481 3.036 37.291 1.00 57.59 103 ASN A C 1
ATOM 800 O O . ASN A 1 103 ? -28.967 3.198 36.188 1.00 57.59 103 ASN A O 1
ATOM 804 N N . GLY A 1 104 ? -29.165 3.807 38.339 1.00 60.88 104 GLY A N 1
ATOM 805 C CA . GLY A 1 104 ? -28.209 4.920 38.260 1.00 60.88 104 GLY A CA 1
ATOM 806 C C . GLY A 1 104 ? -26.732 4.501 38.208 1.00 60.88 104 GLY A C 1
ATOM 807 O O . GLY A 1 104 ? -25.920 5.226 37.641 1.00 60.88 104 GLY A O 1
ATOM 808 N N . SER A 1 105 ? -26.365 3.329 38.748 1.00 62.94 105 SER A N 1
ATOM 809 C CA . SER A 1 105 ? -24.971 2.844 38.746 1.00 62.94 105 SER A CA 1
ATOM 810 C C . SER A 1 105 ? -24.608 2.075 37.476 1.00 62.94 105 SER A C 1
ATOM 812 O O . SER A 1 105 ? -23.441 2.049 37.090 1.00 62.94 105 SER A O 1
ATOM 814 N N . ARG A 1 106 ? -25.601 1.499 36.785 1.00 64.62 106 ARG A N 1
ATOM 815 C CA . ARG A 1 106 ? -25.401 0.759 35.531 1.00 64.62 106 ARG A CA 1
ATOM 816 C C . ARG A 1 106 ? -24.833 1.629 34.419 1.00 64.62 106 ARG A C 1
ATOM 818 O O . ARG A 1 106 ? -23.877 1.224 33.775 1.00 64.62 106 ARG A O 1
ATOM 825 N N . GLN A 1 107 ? -25.388 2.821 34.197 1.00 63.47 107 GLN A N 1
ATOM 826 C CA . GLN A 1 107 ? -24.933 3.681 33.100 1.00 63.47 107 GLN A CA 1
ATOM 827 C C . GLN A 1 107 ? -23.499 4.179 33.321 1.00 63.47 107 GLN A C 1
ATOM 829 O O . GLN A 1 107 ? -22.700 4.167 32.389 1.00 63.47 107 GLN A O 1
ATOM 834 N N . ALA A 1 108 ? -23.149 4.529 34.562 1.00 65.44 108 ALA A N 1
ATOM 835 C CA . ALA A 1 108 ? -21.778 4.870 34.933 1.00 65.44 108 ALA A CA 1
ATOM 836 C C . ALA A 1 108 ? -20.821 3.672 34.771 1.00 65.44 108 ALA A C 1
ATOM 838 O O . ALA A 1 108 ? -19.729 3.843 34.237 1.00 65.44 108 ALA A O 1
ATOM 839 N N . GLN A 1 109 ? -21.240 2.458 35.152 1.00 70.88 109 GLN A N 1
ATOM 840 C CA . GLN A 1 109 ? -20.446 1.239 34.955 1.00 70.88 109 GLN A CA 1
ATOM 841 C C . GLN A 1 109 ? -20.241 0.890 33.478 1.00 70.88 109 GLN A C 1
ATOM 843 O O . GLN A 1 109 ? -19.121 0.570 33.092 1.00 70.88 109 GLN A O 1
ATOM 848 N N . TYR A 1 110 ? -21.283 0.967 32.647 1.00 72.12 110 TYR A N 1
ATOM 849 C CA . TYR A 1 110 ? -21.160 0.728 31.207 1.00 72.12 110 TYR A CA 1
ATOM 850 C C . TYR A 1 110 ? -20.274 1.774 30.537 1.00 72.12 110 TYR A C 1
ATOM 852 O O . TYR A 1 110 ? -19.459 1.429 29.688 1.00 72.12 110 TYR A O 1
ATOM 860 N N . TRP A 1 111 ? -20.379 3.040 30.948 1.00 69.94 111 TRP A N 1
ATOM 861 C CA . TRP A 1 111 ? -19.486 4.086 30.461 1.00 69.94 111 TRP A CA 1
ATOM 862 C C . TRP A 1 111 ? -18.032 3.818 30.854 1.00 69.94 111 TRP A C 1
ATOM 864 O O . TRP A 1 111 ? -17.140 3.924 30.018 1.00 69.94 111 TRP A O 1
ATOM 874 N N . GLN A 1 112 ? -17.784 3.411 32.100 1.00 72.75 112 GLN A N 1
ATOM 875 C CA . GLN A 1 112 ? -16.442 3.084 32.577 1.00 72.75 112 GLN A CA 1
ATOM 876 C C . GLN A 1 112 ? -15.843 1.891 31.815 1.00 72.75 112 GLN A C 1
ATOM 878 O O . GLN A 1 112 ? -14.718 1.992 31.333 1.00 72.75 112 GLN A O 1
ATOM 883 N N . GLN A 1 113 ? -16.625 0.829 31.602 1.00 75.00 113 GLN A N 1
ATOM 884 C CA . GLN A 1 113 ? -16.224 -0.327 30.792 1.00 75.00 113 GLN A CA 1
ATOM 885 C C . GLN A 1 113 ? -15.960 0.043 29.330 1.00 75.00 113 GLN A C 1
ATOM 887 O O . GLN A 1 113 ? -14.948 -0.366 28.768 1.00 75.00 113 GLN A O 1
ATOM 892 N N . PHE A 1 114 ? -16.824 0.860 28.721 1.00 74.69 114 PHE A N 1
ATOM 893 C CA . PHE A 1 114 ? -16.600 1.381 27.375 1.00 74.69 114 PHE A CA 1
ATOM 894 C C . PHE A 1 114 ? -15.288 2.168 27.292 1.00 74.69 114 PHE A C 1
ATOM 896 O O . PHE A 1 114 ? -14.502 1.953 26.376 1.00 74.69 114 PHE A O 1
ATOM 903 N N . THR A 1 115 ? -15.028 3.057 28.254 1.00 73.88 115 THR A N 1
ATOM 904 C CA . THR A 1 115 ? -13.830 3.910 28.255 1.00 73.88 115 THR A CA 1
ATOM 905 C C . THR A 1 115 ? -12.553 3.081 28.425 1.00 73.88 115 THR A C 1
ATOM 907 O O . THR A 1 115 ? -11.548 3.338 27.761 1.00 73.88 115 THR A O 1
ATOM 910 N N . GLU A 1 116 ? -12.593 2.054 29.275 1.00 79.94 116 GLU A N 1
ATOM 911 C CA . GLU A 1 116 ? -11.487 1.118 29.490 1.00 79.94 116 GLU A CA 1
ATOM 912 C C . GLU A 1 116 ? -11.237 0.254 28.243 1.00 79.94 116 GLU A C 1
ATOM 914 O O . GLU A 1 116 ? -10.103 0.132 27.777 1.00 79.94 116 GLU A O 1
ATOM 919 N N . LEU A 1 117 ? -12.306 -0.251 27.622 1.00 74.44 117 LEU A N 1
ATOM 920 C CA . LEU A 1 117 ? -12.241 -1.021 26.383 1.00 74.44 117 LEU A CA 1
ATOM 921 C C . LEU A 1 117 ? -11.735 -0.180 25.204 1.00 74.44 117 LEU A C 1
ATOM 923 O O . LEU A 1 117 ? -10.872 -0.635 24.455 1.00 74.44 117 LEU A O 1
ATOM 927 N N . TYR A 1 118 ? -12.205 1.061 25.072 1.00 74.81 118 TYR A N 1
ATOM 928 C CA . TYR A 1 118 ? -11.713 2.018 24.084 1.00 74.81 118 TYR A CA 1
ATOM 929 C C . TYR A 1 118 ? -10.222 2.308 24.286 1.00 74.81 118 TYR A C 1
ATOM 931 O O . TYR A 1 118 ? -9.460 2.273 23.325 1.00 74.81 118 TYR A O 1
ATOM 939 N N . SER A 1 119 ? -9.788 2.546 25.528 1.00 76.25 119 SER A N 1
ATOM 940 C CA . SER A 1 119 ? -8.376 2.769 25.864 1.00 76.25 119 SER A CA 1
ATOM 941 C C . SER A 1 119 ? -7.503 1.572 25.474 1.00 76.25 119 SER A C 1
ATOM 943 O O . SER A 1 119 ? -6.446 1.747 24.866 1.00 76.25 119 SER A O 1
ATOM 945 N N . ASN A 1 120 ? -7.974 0.350 25.740 1.00 77.69 120 ASN A N 1
ATOM 946 C CA . ASN A 1 120 ? -7.271 -0.877 25.372 1.00 77.69 120 ASN A CA 1
ATOM 947 C C . ASN A 1 120 ? -7.184 -1.055 23.853 1.00 77.69 120 ASN A C 1
ATOM 949 O O . ASN A 1 120 ? -6.094 -1.286 23.341 1.00 77.69 120 ASN A O 1
ATOM 953 N N . ILE A 1 121 ? -8.295 -0.882 23.126 1.00 71.38 121 ILE A N 1
ATOM 954 C CA . ILE A 1 121 ? -8.314 -0.969 21.656 1.00 71.38 121 ILE A CA 1
ATOM 955 C C . ILE A 1 121 ? -7.439 0.127 21.040 1.00 71.38 121 ILE A C 1
ATOM 957 O O . ILE A 1 121 ? -6.709 -0.137 20.093 1.00 71.38 121 ILE A O 1
ATOM 961 N N . SER A 1 122 ? -7.477 1.349 21.575 1.00 73.56 122 SER A N 1
ATOM 962 C CA . SER A 1 122 ? -6.650 2.459 21.096 1.00 73.56 122 SER A CA 1
ATOM 963 C C . SER A 1 122 ? -5.160 2.198 21.310 1.00 73.56 122 SER A C 1
ATOM 965 O O . SER A 1 122 ? -4.360 2.580 20.461 1.00 73.56 122 SER A O 1
ATOM 967 N N . ARG A 1 123 ? -4.784 1.569 22.429 1.00 73.12 123 ARG A N 1
ATOM 968 C CA . ARG A 1 123 ? -3.397 1.191 22.726 1.00 73.12 123 ARG A CA 1
ATOM 969 C C . ARG A 1 123 ? -2.936 0.039 21.837 1.00 73.12 123 ARG A C 1
ATOM 971 O O . ARG A 1 123 ? -1.896 0.146 21.210 1.00 73.12 123 ARG A O 1
ATOM 978 N N . GLU A 1 124 ? -3.752 -1.001 21.696 1.00 69.31 124 GLU A N 1
ATOM 979 C CA . GLU A 1 124 ? -3.505 -2.133 20.791 1.00 69.31 124 GLU A CA 1
ATOM 980 C C . GLU A 1 124 ? -3.384 -1.663 19.331 1.00 69.31 124 GLU A C 1
ATOM 982 O O . GLU A 1 124 ? -2.501 -2.098 18.602 1.00 69.31 124 GLU A O 1
ATOM 987 N N . ALA A 1 125 ? -4.210 -0.703 18.908 1.00 67.81 125 ALA A N 1
ATOM 988 C CA . ALA A 1 125 ? -4.112 -0.094 17.586 1.00 67.81 125 ALA A CA 1
ATOM 989 C C . ALA A 1 125 ? -2.860 0.779 17.408 1.00 67.81 125 ALA A C 1
ATOM 991 O O . ALA A 1 125 ? -2.432 0.953 16.275 1.00 67.81 125 ALA A O 1
ATOM 992 N N . GLN A 1 126 ? -2.287 1.345 18.475 1.00 68.25 126 GLN A N 1
ATOM 993 C CA . GLN A 1 126 ? -1.019 2.084 18.414 1.00 68.25 126 GLN A CA 1
ATOM 994 C C . GLN A 1 126 ? 0.189 1.143 18.408 1.00 68.25 126 GLN A C 1
ATOM 996 O O . GLN A 1 126 ? 1.108 1.353 17.618 1.00 68.25 126 GLN A O 1
ATOM 1001 N N . ASP A 1 127 ? 0.164 0.111 19.249 1.00 68.06 127 ASP A N 1
ATOM 1002 C CA . ASP A 1 127 ? 1.278 -0.820 19.432 1.00 68.06 127 ASP A CA 1
ATOM 1003 C C . ASP A 1 127 ? 1.354 -1.853 18.289 1.00 68.06 127 ASP A C 1
ATOM 1005 O O . ASP A 1 127 ? 2.447 -2.187 17.838 1.00 68.06 127 ASP A O 1
ATOM 1009 N N . ASP A 1 128 ? 0.203 -2.284 17.755 1.00 68.94 128 ASP A N 1
ATOM 1010 C CA . ASP A 1 128 ? 0.064 -3.336 16.736 1.00 68.94 128 ASP A CA 1
ATOM 1011 C C . ASP A 1 128 ? -0.697 -2.857 15.483 1.00 68.94 128 ASP A C 1
ATOM 1013 O O . ASP A 1 128 ? -1.361 -3.629 14.785 1.00 68.94 128 ASP A O 1
ATOM 1017 N N . PHE A 1 129 ? -0.585 -1.568 15.134 1.00 69.62 129 PHE A N 1
ATOM 1018 C CA . PHE A 1 129 ? -1.224 -1.005 13.934 1.00 69.62 129 PHE A CA 1
ATOM 1019 C C . PHE A 1 129 ? -0.925 -1.822 12.667 1.00 69.62 129 PHE A C 1
ATOM 1021 O O . PHE A 1 129 ? -1.806 -2.081 11.850 1.00 69.62 129 PHE A O 1
ATOM 1028 N N . GLN A 1 130 ? 0.327 -2.254 12.509 1.00 66.75 130 GLN A N 1
ATOM 1029 C CA . GLN A 1 130 ? 0.785 -3.082 11.389 1.00 66.75 130 GLN A CA 1
ATOM 1030 C C . GLN A 1 130 ? 0.064 -4.436 11.327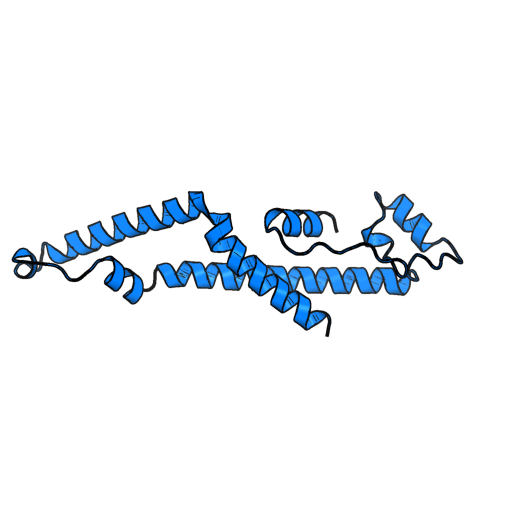 1.00 66.75 130 GLN A C 1
ATOM 1032 O O . GLN A 1 130 ? -0.288 -4.905 10.246 1.00 66.75 130 GLN A O 1
ATOM 1037 N N . ASP A 1 131 ? -0.229 -5.027 12.477 1.00 69.88 131 ASP A N 1
ATOM 1038 C CA . ASP A 1 131 ? -0.939 -6.293 12.577 1.00 69.88 131 ASP A CA 1
ATOM 1039 C C . ASP A 1 131 ? -2.448 -6.118 12.339 1.00 69.88 131 ASP A C 1
ATOM 1041 O O . ASP A 1 131 ? -3.069 -6.903 11.622 1.00 69.88 131 ASP A O 1
ATOM 1045 N N . LEU A 1 132 ? -3.052 -5.069 12.894 1.00 70.75 132 LEU A N 1
ATOM 1046 C CA . LEU A 1 132 ? -4.491 -4.802 12.794 1.00 70.75 132 LEU A CA 1
ATOM 1047 C C . LEU A 1 132 ? -4.903 -4.220 11.440 1.00 70.75 132 LEU A C 1
ATOM 1049 O O . LEU A 1 132 ? -5.800 -4.736 10.776 1.00 70.75 132 LEU A O 1
ATOM 1053 N N . PHE A 1 133 ? -4.253 -3.136 11.031 1.00 79.94 133 PHE A N 1
ATOM 1054 C CA . PHE A 1 133 ? -4.543 -2.431 9.789 1.00 79.94 133 PHE A CA 1
ATOM 1055 C C . PHE A 1 133 ? -3.809 -3.073 8.613 1.00 79.94 133 PHE A C 1
ATOM 1057 O O . PHE A 1 133 ? -4.396 -3.302 7.556 1.00 79.94 133 PHE A O 1
ATOM 1064 N N . GLY A 1 134 ? -2.524 -3.387 8.795 1.00 81.81 134 GLY A N 1
ATOM 1065 C CA . GLY A 1 134 ? -1.660 -3.835 7.706 1.00 81.81 134 GLY A CA 1
ATOM 1066 C C . GLY A 1 134 ? -2.080 -5.171 7.099 1.00 81.81 134 GLY A C 1
ATOM 1067 O O . GLY A 1 134 ? -2.028 -5.307 5.880 1.00 81.81 134 GLY A O 1
ATOM 1068 N N . ARG A 1 135 ? -2.575 -6.132 7.894 1.00 84.19 135 ARG A N 1
ATOM 1069 C CA . ARG A 1 135 ? -3.041 -7.431 7.368 1.00 84.19 135 ARG A CA 1
ATOM 1070 C C . ARG A 1 135 ? -4.226 -7.294 6.412 1.00 84.19 135 ARG A C 1
ATOM 1072 O O . ARG A 1 135 ? -4.164 -7.804 5.292 1.00 84.19 135 ARG A O 1
ATOM 1079 N N . GLU A 1 136 ? -5.281 -6.596 6.827 1.00 87.44 136 GLU A N 1
ATOM 1080 C CA . GLU A 1 136 ? -6.471 -6.404 5.985 1.00 87.44 136 GLU A CA 1
ATOM 1081 C C . GLU A 1 136 ? -6.188 -5.469 4.805 1.00 87.44 136 GLU A C 1
ATOM 1083 O O . GLU A 1 136 ? -6.641 -5.728 3.688 1.00 87.44 136 GLU A O 1
ATOM 1088 N N . PHE A 1 137 ? -5.351 -4.447 5.011 1.00 87.69 137 PHE A N 1
ATOM 1089 C CA . PHE A 1 137 ? -4.856 -3.597 3.932 1.00 87.69 137 PHE A CA 1
ATOM 1090 C C . PHE A 1 137 ? -4.127 -4.418 2.856 1.00 87.69 137 PHE A C 1
ATOM 1092 O O . PHE A 1 137 ? -4.488 -4.341 1.679 1.00 87.69 137 PHE A O 1
ATOM 1099 N N . SER A 1 138 ? -3.146 -5.241 3.247 1.00 86.31 138 SER A N 1
ATOM 1100 C CA . SER A 1 138 ? -2.382 -6.109 2.341 1.00 86.31 138 SER A CA 1
ATOM 1101 C C . SER A 1 138 ? -3.266 -7.091 1.595 1.00 86.31 138 SER A C 1
ATOM 1103 O O . SER A 1 138 ? -3.162 -7.200 0.373 1.00 86.31 138 SER A O 1
ATOM 1105 N N . ARG A 1 139 ? -4.184 -7.757 2.298 1.00 87.06 139 ARG A N 1
ATOM 1106 C CA . ARG A 1 139 ? -5.111 -8.711 1.691 1.00 87.06 139 ARG A CA 1
ATOM 1107 C C . ARG A 1 139 ? -5.966 -8.058 0.604 1.00 87.06 139 ARG A C 1
ATOM 1109 O O . ARG A 1 139 ? -5.961 -8.514 -0.540 1.00 87.06 139 ARG A O 1
ATOM 1116 N N . ALA A 1 140 ? -6.677 -6.982 0.936 1.00 87.12 140 ALA A N 1
ATOM 1117 C CA . ALA A 1 140 ? -7.570 -6.315 -0.009 1.00 87.12 140 ALA A CA 1
ATOM 1118 C C . ALA A 1 140 ? -6.800 -5.670 -1.175 1.00 87.12 140 ALA A C 1
ATOM 1120 O O . ALA A 1 140 ? -7.249 -5.724 -2.326 1.00 87.12 140 ALA A O 1
ATOM 1121 N N . TYR A 1 141 ? -5.608 -5.127 -0.908 1.00 87.12 141 TYR A N 1
ATOM 1122 C CA . TYR A 1 141 ? -4.708 -4.618 -1.940 1.00 87.12 141 TYR A CA 1
ATOM 1123 C C . TYR A 1 141 ? -4.301 -5.714 -2.935 1.00 87.12 141 TYR A C 1
ATOM 1125 O O . TYR A 1 141 ? -4.339 -5.500 -4.153 1.00 87.12 141 TYR A O 1
ATOM 1133 N N . GLU A 1 142 ? -3.898 -6.887 -2.443 1.00 85.62 142 GLU A N 1
ATOM 1134 C CA . GLU A 1 142 ? -3.454 -8.004 -3.278 1.00 85.62 142 GLU A CA 1
ATOM 1135 C C . GLU A 1 142 ? -4.612 -8.604 -4.081 1.00 85.62 142 GLU A C 1
ATOM 1137 O O . GLU A 1 142 ? -4.467 -8.812 -5.288 1.00 85.62 142 GLU A O 1
ATOM 1142 N N . GLU A 1 143 ? -5.787 -8.778 -3.470 1.00 87.00 143 GLU A N 1
ATOM 1143 C CA . GLU A 1 143 ? -7.004 -9.227 -4.156 1.00 87.00 143 GLU A CA 1
ATOM 1144 C C . GLU A 1 143 ? -7.425 -8.264 -5.279 1.00 87.00 143 GLU A C 1
ATOM 1146 O O . GLU A 1 143 ? -7.842 -8.693 -6.360 1.00 87.00 143 GLU A O 1
ATOM 1151 N N . HIS A 1 144 ? -7.325 -6.950 -5.053 1.00 84.62 144 HIS A N 1
ATOM 1152 C CA . HIS A 1 144 ? -7.635 -5.953 -6.079 1.00 84.62 144 HIS A CA 1
ATOM 1153 C C . HIS A 1 144 ? -6.577 -5.941 -7.191 1.00 84.62 144 HIS A C 1
ATOM 1155 O O . HIS A 1 144 ? -6.905 -5.941 -8.380 1.00 84.62 144 HIS A O 1
ATOM 1161 N N . SER A 1 145 ? -5.299 -6.012 -6.811 1.00 80.94 145 SER A N 1
ATOM 1162 C CA . SER A 1 145 ? -4.175 -6.088 -7.747 1.00 80.94 145 SER A CA 1
ATOM 1163 C C . SER A 1 145 ? -4.219 -7.345 -8.619 1.00 80.94 145 SER A C 1
ATOM 1165 O O . SER A 1 145 ? -3.803 -7.292 -9.773 1.00 80.94 145 SER A O 1
ATOM 1167 N N . ALA A 1 146 ? -4.689 -8.477 -8.089 1.00 80.06 146 ALA A N 1
ATOM 1168 C CA . ALA A 1 146 ? -4.819 -9.731 -8.826 1.00 80.06 146 ALA A CA 1
ATOM 1169 C C . ALA A 1 146 ? -5.990 -9.702 -9.816 1.00 80.06 146 ALA A C 1
ATOM 1171 O O . ALA A 1 146 ? -5.859 -10.217 -10.925 1.00 80.06 146 ALA A O 1
ATOM 1172 N N . ARG A 1 147 ? -7.112 -9.069 -9.447 1.00 77.50 147 ARG A N 1
ATOM 1173 C CA . ARG A 1 147 ? -8.278 -8.906 -10.330 1.00 77.50 147 ARG A CA 1
ATOM 1174 C C . ARG A 1 147 ? -7.977 -8.059 -11.562 1.00 77.50 147 ARG A C 1
ATOM 1176 O O . ARG A 1 147 ? -8.467 -8.392 -12.626 1.00 77.50 147 ARG A O 1
ATOM 1183 N N . GLN A 1 148 ? -7.150 -7.020 -11.435 1.00 69.62 148 GLN A N 1
ATOM 1184 C CA . GLN A 1 148 ? -6.773 -6.169 -12.573 1.00 69.62 148 GLN A CA 1
ATOM 1185 C C . GLN A 1 148 ? -5.709 -6.773 -13.502 1.00 69.62 148 GLN A C 1
ATOM 1187 O O . GLN A 1 148 ? -5.473 -6.235 -14.578 1.00 69.62 148 GLN A O 1
ATOM 1192 N N . ARG A 1 149 ? -5.037 -7.859 -13.097 1.00 63.31 149 ARG A N 1
ATOM 1193 C CA . ARG A 1 149 ? -4.074 -8.578 -13.954 1.00 63.31 149 ARG A CA 1
ATOM 1194 C C . ARG A 1 149 ? -4.716 -9.700 -14.783 1.00 63.31 149 ARG A C 1
ATOM 1196 O O . ARG A 1 149 ? -3.991 -10.347 -15.534 1.00 63.31 149 ARG A O 1
ATOM 1203 N N . ARG A 1 150 ? -6.010 -9.975 -14.589 1.00 50.34 150 ARG A N 1
ATOM 1204 C CA . ARG A 1 150 ? -6.800 -10.934 -15.376 1.00 50.34 150 ARG A CA 1
ATOM 1205 C C . ARG A 1 150 ? -7.538 -10.203 -16.485 1.00 50.34 150 ARG A C 1
ATOM 1207 O O . ARG A 1 150 ? -7.663 -10.815 -17.563 1.00 50.34 150 ARG A O 1
#

Radius of gyration: 24.73 Å; chains: 1; bounding box: 50×23×74 Å